Protein AF-A0A9D4MA44-F1 (afdb_monomer_lite)

Sequence (173 aa):
MKTFWPSGKNKTRLQYLLRTAILLYQWQHNIHIVVSRTDQPEHETPCVSVLNKTLNPLSELNLSMEEADVRMIPHAVNATAEGSRRCVIISGDTDVDVLALHFFNILQLRGLQELRIRAGIGNSTRYIPLHKITQTKPALCKVLIAAHILTGCDMTSKVGTKLPALNLCLEQY

Organism: Dreissena polymorpha (NCBI:txid45954)

Foldseek 3Di:
DPDQPVDPVSVLVVLVVVVVCVLPDDDPDQDKDWRDWADDPVDTDHIWIAGNSDIGGDNQLRDPDHDPLLSVLSVLLVVLLVPAQEDEAEDPDCSSVLCCLLCVVVSVVSRHNWYWYWDDDDPPTDTHTSNVVCVVCVVLSNCSVVLDQCCDDPVHDHPHHSVVSSPPDPVPD

Radius of gyration: 18.37 Å; chains: 1; bounding box: 43×48×47 Å

pLDDT: mean 87.23, std 10.81, range [40.88, 98.19]

Structure (mmCIF, N/CA/C/O backbone):
data_AF-A0A9D4MA44-F1
#
_entry.id   AF-A0A9D4MA44-F1
#
loop_
_atom_site.group_PDB
_atom_site.id
_atom_site.type_symbol
_atom_site.label_atom_id
_atom_site.label_alt_id
_atom_site.label_comp_id
_atom_site.label_asym_id
_atom_site.label_entity_id
_atom_site.label_seq_id
_atom_site.pdbx_PDB_ins_code
_atom_site.Cartn_x
_atom_site.Cartn_y
_atom_site.Cartn_z
_atom_site.occupancy
_atom_site.B_iso_or_equiv
_atom_site.auth_seq_id
_atom_site.auth_comp_id
_atom_site.auth_asym_id
_atom_site.auth_atom_id
_atom_site.pdbx_PDB_model_num
ATOM 1 N N . MET A 1 1 ? 10.565 32.985 2.454 1.00 51.34 1 MET A N 1
ATOM 2 C CA . MET A 1 1 ? 9.415 32.417 3.198 1.00 51.34 1 MET A CA 1
ATOM 3 C C . MET A 1 1 ? 9.666 30.926 3.391 1.00 51.34 1 MET A C 1
ATOM 5 O O . MET A 1 1 ? 9.864 30.249 2.391 1.00 51.34 1 MET A O 1
ATOM 9 N N . LYS A 1 2 ? 9.713 30.403 4.624 1.00 56.78 2 LYS A N 1
ATOM 10 C CA . LYS A 1 2 ? 9.694 28.942 4.824 1.00 56.78 2 LYS A CA 1
ATOM 11 C C . LYS A 1 2 ? 8.273 28.472 4.517 1.00 56.78 2 LYS A C 1
ATOM 13 O O . LYS A 1 2 ? 7.349 28.813 5.248 1.00 56.78 2 LYS A O 1
ATOM 18 N N . THR A 1 3 ? 8.083 27.788 3.397 1.00 74.00 3 THR A N 1
ATOM 19 C CA . THR A 1 3 ? 6.786 27.216 3.029 1.00 74.00 3 THR A CA 1
ATOM 20 C C . THR A 1 3 ? 6.429 26.091 4.007 1.00 74.00 3 THR A C 1
ATOM 22 O O . THR A 1 3 ? 7.307 25.467 4.605 1.00 74.00 3 THR A O 1
ATOM 25 N N . PHE A 1 4 ? 5.134 25.860 4.238 1.00 77.19 4 PHE A N 1
ATOM 26 C CA . PHE A 1 4 ? 4.679 24.868 5.219 1.00 77.19 4 PHE A CA 1
ATOM 27 C C . PHE A 1 4 ? 5.139 23.448 4.846 1.00 77.19 4 PHE A C 1
ATOM 29 O O . PHE A 1 4 ? 5.593 22.704 5.714 1.00 77.19 4 PHE A O 1
ATOM 36 N N . TRP A 1 5 ? 5.076 23.116 3.551 1.00 79.62 5 TRP A N 1
ATOM 37 C CA . TRP A 1 5 ? 5.260 21.763 3.020 1.00 79.62 5 TRP A CA 1
ATOM 38 C C . TRP A 1 5 ? 6.682 21.194 3.096 1.00 79.62 5 TRP A C 1
ATOM 40 O O . TRP A 1 5 ? 6.798 20.011 3.401 1.00 79.62 5 TRP A O 1
ATOM 50 N N . PRO A 1 6 ? 7.771 21.957 2.886 1.00 81.38 6 PRO A N 1
ATOM 51 C CA . PRO A 1 6 ? 9.124 21.407 2.997 1.00 81.38 6 PRO A CA 1
ATOM 52 C C . PRO A 1 6 ? 9.577 21.111 4.433 1.00 81.38 6 PRO A C 1
ATOM 54 O O . PRO A 1 6 ? 10.601 20.465 4.625 1.00 81.38 6 PRO A O 1
ATOM 57 N N . SER A 1 7 ? 8.857 21.573 5.461 1.00 85.56 7 SER A N 1
ATOM 58 C CA . SER A 1 7 ? 9.250 21.334 6.852 1.00 85.56 7 SER A CA 1
ATOM 59 C C . SER A 1 7 ? 8.850 19.932 7.318 1.00 85.56 7 SER A C 1
ATOM 61 O O . SER A 1 7 ? 7.662 19.650 7.480 1.00 85.56 7 SER A O 1
ATOM 63 N N . GLY A 1 8 ? 9.837 19.085 7.635 1.00 82.25 8 GLY A N 1
ATOM 64 C CA . GLY A 1 8 ? 9.601 17.763 8.235 1.00 82.25 8 GLY A CA 1
ATOM 65 C C . GLY A 1 8 ? 8.750 17.840 9.507 1.00 82.25 8 GLY A C 1
ATOM 66 O O . GLY A 1 8 ? 7.755 17.134 9.627 1.00 82.25 8 GLY A O 1
ATOM 67 N N . LYS A 1 9 ? 9.034 18.810 10.388 1.00 84.44 9 LYS A N 1
ATOM 68 C CA . LYS A 1 9 ? 8.247 19.064 11.608 1.00 84.44 9 LYS A CA 1
ATOM 69 C C . LYS A 1 9 ? 6.770 19.366 11.323 1.00 84.44 9 LYS A C 1
ATOM 71 O O . LYS A 1 9 ? 5.900 18.929 12.073 1.00 84.44 9 LYS A O 1
ATOM 76 N N . ASN A 1 10 ? 6.466 20.103 10.254 1.00 87.69 10 ASN A N 1
ATOM 77 C CA . ASN A 1 10 ? 5.078 20.387 9.881 1.00 87.69 10 ASN A CA 1
ATOM 78 C C . ASN A 1 10 ? 4.379 19.151 9.303 1.00 87.69 10 ASN A C 1
ATOM 80 O O . ASN A 1 10 ? 3.230 18.899 9.661 1.00 87.69 10 ASN A O 1
ATOM 84 N N . LYS A 1 11 ? 5.069 18.360 8.467 1.00 84.44 11 LYS A N 1
ATOM 85 C CA . LYS A 1 11 ? 4.543 17.087 7.940 1.00 84.44 11 LYS A CA 1
ATOM 86 C C . LYS A 1 11 ? 4.200 16.123 9.080 1.00 84.44 11 LYS A C 1
ATOM 88 O O . LYS A 1 11 ? 3.079 15.632 9.147 1.00 84.44 11 LYS A O 1
ATOM 93 N N . THR A 1 12 ? 5.125 15.964 10.021 1.00 84.00 12 THR A N 1
ATOM 94 C CA . THR A 1 12 ? 4.961 15.254 11.296 1.00 84.00 12 THR A CA 1
ATOM 95 C C . THR A 1 12 ? 3.698 15.682 12.048 1.00 84.00 12 THR A C 1
ATOM 97 O O . THR A 1 12 ? 2.858 14.859 12.407 1.00 84.00 12 THR A O 1
ATOM 100 N N . ARG A 1 13 ? 3.525 16.992 12.270 1.00 87.25 13 ARG A N 1
ATOM 101 C CA . ARG A 1 13 ? 2.379 17.525 13.020 1.00 87.25 13 ARG A CA 1
ATOM 102 C C . ARG A 1 13 ? 1.065 17.279 12.294 1.00 87.25 13 ARG A C 1
ATOM 104 O O . ARG A 1 13 ? 0.070 16.962 12.937 1.00 87.25 13 ARG A O 1
ATOM 111 N N . LEU A 1 14 ? 1.067 17.401 10.967 1.00 88.38 14 LEU A N 1
ATOM 112 C CA . LEU A 1 14 ? -0.097 17.098 10.143 1.00 88.38 14 LEU A CA 1
ATOM 113 C C . LEU A 1 14 ? -0.471 15.612 10.227 1.00 88.38 14 LEU A C 1
ATOM 115 O O . LEU A 1 14 ? -1.647 15.304 10.394 1.00 88.38 14 LEU A O 1
ATOM 119 N N . GLN A 1 15 ? 0.504 14.700 10.174 1.00 87.69 15 GLN A N 1
ATOM 120 C CA . GLN A 1 15 ? 0.262 13.265 10.359 1.00 87.69 15 GLN A CA 1
ATOM 121 C C . GLN A 1 15 ? -0.368 12.975 11.726 1.00 87.69 15 GLN A C 1
ATOM 123 O O . GLN A 1 15 ? -1.374 12.272 11.795 1.00 87.69 15 GLN A O 1
ATOM 128 N N . TYR A 1 16 ? 0.164 13.566 12.800 1.00 88.56 16 TYR A N 1
ATOM 129 C CA . TYR A 1 16 ? -0.388 13.406 14.147 1.00 88.56 16 TYR A CA 1
ATOM 130 C C . TYR A 1 16 ? -1.814 13.959 14.269 1.00 88.56 16 TYR A C 1
ATOM 132 O O . TYR A 1 16 ? -2.688 13.310 14.847 1.00 88.56 16 TYR A O 1
ATOM 140 N N . LEU A 1 17 ? -2.068 15.138 13.691 1.00 90.88 17 LEU A N 1
ATOM 141 C CA . LEU A 1 17 ? -3.395 15.748 13.661 1.00 90.88 17 LEU A CA 1
ATOM 142 C C . LEU A 1 17 ? -4.404 14.843 12.943 1.00 90.88 17 LEU A C 1
ATOM 144 O O . LEU A 1 17 ? -5.465 14.564 13.494 1.00 90.88 17 LEU A O 1
ATOM 148 N N . LEU A 1 18 ? -4.063 14.356 11.744 1.00 91.44 18 LEU A N 1
ATOM 149 C CA . LEU A 1 18 ? -4.924 13.467 10.960 1.00 91.44 18 LEU A CA 1
ATOM 150 C C . LEU A 1 18 ? -5.177 12.146 11.685 1.00 91.44 18 LEU A C 1
ATOM 152 O O . LEU A 1 18 ? -6.322 11.715 11.780 1.00 91.44 18 LEU A O 1
ATOM 156 N N . ARG A 1 19 ? -4.130 11.536 12.250 1.00 91.25 19 ARG A N 1
ATOM 157 C CA . ARG A 1 19 ? -4.245 10.327 13.070 1.00 91.25 19 ARG A CA 1
ATOM 158 C C . ARG A 1 19 ? -5.209 10.546 14.232 1.00 91.25 19 ARG A C 1
ATOM 160 O O . ARG A 1 19 ? -6.153 9.783 14.388 1.00 91.25 19 ARG A O 1
ATOM 167 N N . THR A 1 20 ? -5.003 11.600 15.015 1.00 90.25 20 THR A N 1
ATOM 168 C CA . THR A 1 20 ? -5.844 11.911 16.179 1.00 90.25 20 THR A CA 1
ATOM 169 C C . THR A 1 20 ? -7.293 12.145 15.762 1.00 90.25 20 THR A C 1
ATOM 171 O O . THR A 1 20 ? -8.203 11.583 16.363 1.00 90.25 20 THR A O 1
ATOM 174 N N . ALA A 1 21 ? -7.513 12.908 14.689 1.00 92.00 21 ALA A N 1
ATOM 175 C CA . ALA A 1 21 ? -8.843 13.142 14.144 1.00 92.00 21 ALA A CA 1
ATOM 176 C C . ALA A 1 21 ? -9.527 11.829 13.732 1.00 92.00 21 ALA A C 1
ATOM 178 O O . ALA A 1 21 ? -10.673 11.611 14.105 1.00 92.00 21 ALA A O 1
ATOM 179 N N . ILE A 1 22 ? -8.825 10.929 13.033 1.00 91.00 22 ILE A N 1
ATOM 180 C CA . ILE A 1 22 ? -9.362 9.624 12.618 1.00 91.00 22 ILE A CA 1
ATOM 181 C C . ILE A 1 22 ? -9.743 8.762 13.827 1.00 91.00 22 ILE A C 1
ATOM 183 O O . ILE A 1 22 ? -10.811 8.152 13.817 1.00 91.00 22 ILE A O 1
ATOM 187 N N . LEU A 1 23 ? -8.889 8.714 14.853 1.00 88.94 23 LEU A N 1
ATOM 188 C CA . LEU A 1 23 ? -9.100 7.875 16.038 1.00 88.94 23 LEU A CA 1
ATOM 189 C C . LEU A 1 23 ? -10.210 8.404 16.957 1.00 88.94 23 LEU A C 1
ATOM 191 O O . LEU A 1 23 ? -10.890 7.612 17.603 1.00 88.94 23 LEU A O 1
ATOM 195 N N . LEU A 1 24 ? -10.403 9.724 17.018 1.00 88.06 24 LEU A N 1
ATOM 196 C CA . LEU A 1 24 ? -11.463 10.349 17.818 1.00 88.06 24 LEU A CA 1
ATOM 197 C C . LEU A 1 24 ? -12.804 10.430 17.080 1.00 88.06 24 LEU A C 1
ATOM 199 O O . LEU A 1 24 ? -13.847 10.608 17.714 1.00 88.06 24 LEU A O 1
ATOM 203 N N . TYR A 1 25 ? -12.797 10.335 15.750 1.00 87.00 25 TYR A N 1
ATOM 204 C CA . TYR A 1 25 ? -14.011 10.462 14.961 1.00 87.00 25 TYR A CA 1
ATOM 205 C C . TYR A 1 25 ? -14.944 9.260 15.150 1.00 87.00 25 TYR A C 1
ATOM 207 O O . TYR A 1 25 ? -14.537 8.098 15.116 1.00 87.00 25 TYR A O 1
ATOM 215 N N . GLN A 1 26 ? -16.238 9.543 15.305 1.00 80.44 26 GLN A N 1
ATOM 216 C CA . GLN A 1 26 ? -17.275 8.521 15.417 1.00 80.44 26 GLN A CA 1
ATOM 217 C C . GLN A 1 26 ? -17.780 8.114 14.031 1.00 80.44 26 GLN A C 1
ATOM 219 O O . GLN A 1 26 ? -18.794 8.613 13.546 1.00 80.44 26 GLN A O 1
ATOM 224 N N . TRP A 1 27 ? -17.064 7.192 13.392 1.00 81.81 27 TRP A N 1
ATOM 225 C CA . TRP A 1 27 ? -17.432 6.650 12.084 1.00 81.81 27 TRP A CA 1
ATOM 226 C C . TRP A 1 27 ? -18.814 5.976 12.136 1.00 81.81 27 TRP A C 1
ATOM 228 O O . TRP A 1 27 ? -19.039 5.067 12.932 1.00 81.81 27 TRP A O 1
ATOM 238 N N . GLN A 1 28 ? -19.753 6.426 11.294 1.00 70.12 28 GLN A N 1
ATOM 239 C CA . GLN A 1 28 ? -21.162 5.990 11.325 1.00 70.12 28 GLN A CA 1
ATOM 240 C C . GLN A 1 28 ? -21.451 4.692 10.546 1.00 70.12 28 GLN A C 1
ATOM 242 O O . GLN A 1 28 ? -22.604 4.360 10.278 1.00 70.12 28 GLN A O 1
ATOM 247 N N . HIS A 1 29 ? -20.420 3.923 10.199 1.00 77.44 29 HIS A N 1
ATOM 248 C CA . HIS A 1 29 ? -20.535 2.724 9.371 1.00 77.44 29 HIS A CA 1
ATOM 249 C C . HIS A 1 29 ? -19.583 1.626 9.856 1.00 77.44 29 HIS A C 1
ATOM 251 O O . HIS A 1 29 ? -18.602 1.916 10.539 1.00 77.44 29 HIS A O 1
ATOM 257 N N . ASN A 1 30 ? -19.849 0.376 9.455 1.00 84.75 30 ASN A N 1
ATOM 258 C CA . ASN A 1 30 ? -18.976 -0.780 9.694 1.00 84.75 30 ASN A CA 1
ATOM 259 C C . ASN A 1 30 ? -17.711 -0.700 8.813 1.00 84.75 30 ASN A C 1
ATOM 261 O O . ASN A 1 30 ? -17.515 -1.499 7.900 1.00 84.75 30 ASN A O 1
ATOM 265 N N . ILE A 1 31 ? -16.907 0.341 9.029 1.00 88.25 31 ILE A N 1
ATOM 266 C CA . ILE A 1 31 ? -15.655 0.606 8.325 1.00 88.25 31 ILE A CA 1
ATOM 267 C C . ILE A 1 31 ? -14.522 0.185 9.252 1.00 88.25 31 ILE A C 1
ATOM 269 O O . ILE A 1 31 ? -14.420 0.678 10.375 1.00 88.25 31 ILE A O 1
ATOM 273 N N . HIS A 1 32 ? -13.666 -0.705 8.756 1.00 91.62 32 HIS A N 1
ATOM 274 C CA . HIS A 1 32 ? -12.401 -1.023 9.397 1.00 91.62 32 HIS A CA 1
ATOM 275 C C . HIS A 1 32 ? -11.344 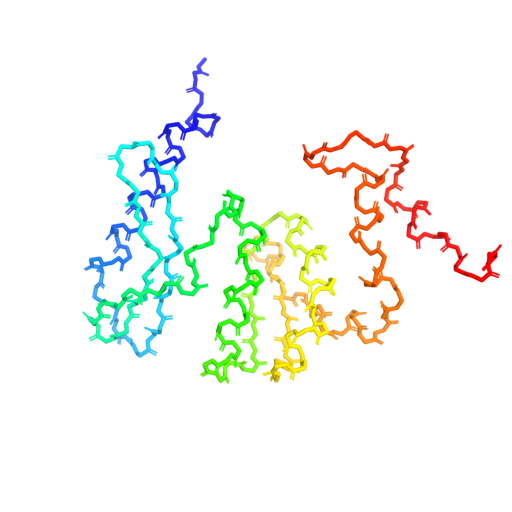-0.033 8.909 1.00 91.62 32 HIS A C 1
ATOM 277 O O . HIS A 1 32 ? -11.030 0.012 7.718 1.00 91.62 32 HIS A O 1
ATOM 283 N N . ILE A 1 33 ? -10.829 0.799 9.810 1.00 93.62 33 ILE A N 1
ATOM 284 C CA . ILE A 1 33 ? -9.806 1.795 9.487 1.00 93.62 33 ILE A CA 1
ATOM 285 C C . ILE A 1 33 ? -8.508 1.369 10.136 1.00 93.62 33 ILE A C 1
ATOM 287 O O . ILE A 1 33 ? -8.465 1.182 11.344 1.00 93.62 33 ILE A O 1
ATOM 291 N N . VAL A 1 34 ? -7.443 1.276 9.349 1.00 94.25 34 VAL A N 1
ATOM 292 C CA . VAL A 1 34 ? -6.100 0.992 9.854 1.00 94.25 34 VAL A CA 1
ATOM 293 C C . VAL A 1 34 ? -5.248 2.244 9.698 1.00 94.25 34 VAL A C 1
ATOM 295 O O . VAL A 1 34 ? -5.159 2.804 8.605 1.00 94.25 34 VAL A O 1
ATOM 298 N N . VAL A 1 35 ? -4.619 2.685 10.786 1.00 93.12 35 VAL A N 1
ATOM 299 C CA . VAL A 1 35 ? -3.723 3.845 10.807 1.00 93.12 35 VAL A CA 1
ATOM 300 C C . VAL A 1 35 ? -2.315 3.372 11.136 1.00 93.12 35 VAL A C 1
ATOM 302 O O . VAL A 1 35 ? -2.061 2.908 12.248 1.00 93.12 35 VAL A O 1
ATOM 305 N N . SER A 1 36 ? -1.405 3.506 10.168 1.00 91.50 36 SER A N 1
ATOM 306 C CA . SER A 1 36 ? -0.002 3.095 10.288 1.00 91.50 36 SER A CA 1
ATOM 307 C C . SER A 1 36 ? 0.728 3.809 11.425 1.00 91.50 36 SER A C 1
ATOM 309 O O . SER A 1 36 ? 0.312 4.877 11.893 1.00 91.50 36 SER A O 1
ATOM 311 N N . ARG A 1 37 ? 1.848 3.216 11.843 1.00 87.81 37 ARG A N 1
ATOM 312 C CA . ARG A 1 37 ? 2.747 3.827 12.820 1.00 87.81 37 ARG A CA 1
ATOM 313 C C . ARG A 1 37 ? 3.284 5.179 12.338 1.00 87.81 37 ARG A C 1
ATOM 315 O O . ARG A 1 37 ? 3.395 5.412 11.133 1.00 87.81 37 ARG A O 1
ATOM 322 N N . THR A 1 38 ? 3.642 6.052 13.275 1.00 82.69 38 THR A N 1
ATOM 323 C CA . THR A 1 38 ? 4.352 7.303 12.969 1.00 82.69 38 THR A CA 1
ATOM 324 C C . THR A 1 38 ? 5.695 7.330 13.678 1.00 82.69 38 THR A C 1
ATOM 326 O O . THR A 1 38 ? 5.734 7.227 14.906 1.00 82.69 38 THR A O 1
ATOM 329 N N . ASP A 1 39 ? 6.759 7.570 12.919 1.00 70.94 39 ASP A N 1
ATOM 330 C CA . ASP A 1 39 ? 8.124 7.634 13.439 1.00 70.94 39 ASP A CA 1
ATOM 331 C C . ASP A 1 39 ? 8.401 9.053 13.946 1.00 70.94 39 ASP A C 1
ATOM 333 O O . ASP A 1 39 ? 8.866 9.931 13.220 1.00 70.94 39 ASP A O 1
ATOM 337 N N . GLN A 1 40 ? 8.012 9.307 15.197 1.00 68.38 40 GLN A N 1
ATOM 338 C CA . GLN A 1 40 ? 8.298 10.558 15.894 1.00 68.38 40 GLN A CA 1
ATOM 339 C C . GLN A 1 40 ? 9.356 10.319 16.968 1.00 68.38 40 GLN A C 1
ATOM 341 O O . GLN A 1 40 ? 9.176 9.404 17.769 1.00 68.38 40 GLN A O 1
ATOM 346 N N . PRO A 1 41 ? 10.394 11.170 17.072 1.00 59.75 41 PRO A N 1
ATOM 347 C CA . PRO A 1 41 ? 11.413 11.045 18.118 1.00 59.75 41 PRO A CA 1
ATOM 348 C C . PRO A 1 41 ? 10.852 11.123 19.546 1.00 59.75 41 PRO A C 1
ATOM 350 O O . PRO A 1 41 ? 11.492 10.677 20.488 1.00 59.75 41 PRO A O 1
ATOM 353 N N . GLU A 1 42 ? 9.676 11.736 19.703 1.00 64.75 42 GLU A N 1
ATOM 354 C CA . GLU A 1 42 ? 9.133 12.163 20.998 1.00 64.75 42 GLU A CA 1
ATOM 355 C C . GLU A 1 42 ? 7.988 11.246 21.467 1.00 64.75 42 GLU A C 1
ATOM 357 O O . GLU A 1 42 ? 7.829 11.013 22.662 1.00 64.75 42 GLU A O 1
ATOM 362 N N . HIS A 1 43 ? 7.217 10.689 20.522 1.00 67.69 43 HIS A N 1
ATOM 363 C CA . HIS A 1 43 ? 6.070 9.814 20.776 1.00 67.69 43 HIS A CA 1
ATOM 364 C C . HIS A 1 43 ? 5.864 8.841 19.607 1.00 67.69 43 HIS A C 1
ATOM 366 O O . HIS A 1 43 ? 5.123 9.138 18.666 1.00 67.69 43 HIS A O 1
ATOM 372 N N . GLU A 1 44 ? 6.506 7.673 19.655 1.00 70.50 44 GLU A N 1
ATOM 373 C CA . GLU A 1 44 ? 6.215 6.606 18.695 1.00 70.50 44 GLU A CA 1
ATOM 374 C C . GLU A 1 44 ? 4.746 6.192 18.842 1.00 70.50 44 GLU A C 1
ATOM 376 O O . GLU A 1 44 ? 4.272 5.890 19.941 1.00 70.50 44 GLU A O 1
ATOM 381 N N . THR A 1 45 ? 3.999 6.217 17.735 1.00 86.50 45 THR A N 1
ATOM 382 C CA . THR A 1 45 ? 2.616 5.735 17.739 1.00 86.50 45 THR A CA 1
ATOM 383 C C . THR A 1 4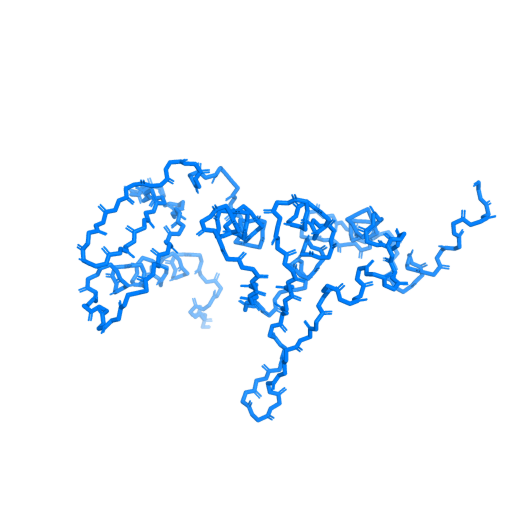5 ? 2.554 4.408 17.000 1.00 86.50 45 THR A C 1
ATOM 385 O O . THR A 1 45 ? 3.009 4.350 15.859 1.00 86.50 45 THR A O 1
ATOM 388 N N . PRO A 1 46 ? 2.001 3.341 17.601 1.00 90.69 46 PRO A N 1
ATOM 389 C CA . PRO A 1 46 ? 1.898 2.056 16.926 1.00 90.69 46 PRO A CA 1
ATOM 390 C C . PRO A 1 46 ? 0.835 2.098 15.824 1.00 90.69 46 PRO A C 1
ATOM 392 O O . PRO A 1 46 ? -0.083 2.919 15.830 1.00 90.69 46 PRO A O 1
ATOM 395 N N . CYS A 1 47 ? 0.916 1.172 14.887 1.00 93.44 47 CYS A N 1
ATOM 396 C CA . CYS A 1 47 ? -0.162 0.819 13.992 1.00 93.44 47 CYS A CA 1
ATOM 397 C C . CYS A 1 47 ? -1.355 0.313 14.806 1.00 93.44 47 CYS A C 1
ATOM 399 O O . CYS A 1 47 ? -1.220 -0.507 15.721 1.00 93.44 47 CYS A O 1
ATOM 401 N N . VAL A 1 48 ? -2.525 0.854 14.493 1.00 94.19 48 VAL A N 1
ATOM 402 C CA . VAL A 1 48 ? -3.778 0.546 15.178 1.00 94.19 48 VAL A CA 1
ATOM 403 C C . VAL A 1 48 ? -4.887 0.410 14.157 1.00 94.19 48 VAL A C 1
ATOM 405 O O . VAL A 1 48 ? -4.864 1.069 13.112 1.00 94.19 48 VAL A O 1
ATOM 408 N N . SER A 1 49 ? -5.883 -0.396 14.485 1.00 93.69 49 SER A N 1
ATOM 409 C CA . SER A 1 49 ? -7.132 -0.440 13.756 1.00 93.69 49 SER A CA 1
ATOM 410 C C . SER A 1 49 ? -8.304 0.058 14.591 1.00 93.69 49 SER A C 1
ATOM 412 O O . SER A 1 49 ? -8.301 -0.016 15.819 1.00 93.69 49 SER A O 1
ATOM 414 N N . VAL A 1 50 ? -9.303 0.612 13.912 1.00 91.75 50 VAL A N 1
ATOM 415 C CA . VAL A 1 50 ? -10.560 1.075 14.489 1.00 91.75 50 VAL A CA 1
ATOM 416 C C . VAL A 1 50 ? -11.694 0.374 13.762 1.00 91.75 50 VAL A C 1
ATOM 418 O O . VAL A 1 50 ? -11.844 0.515 12.547 1.00 91.75 50 VAL A O 1
ATOM 421 N N . LEU A 1 51 ? -12.503 -0.363 14.517 1.00 89.19 51 LEU A N 1
ATOM 422 C CA . LEU A 1 51 ? -13.729 -0.996 14.045 1.00 89.19 51 LEU A CA 1
ATOM 423 C C . LEU A 1 51 ? -14.800 -0.828 15.120 1.00 89.19 51 LEU A C 1
ATOM 425 O O . LEU A 1 51 ? -14.572 -1.176 16.273 1.00 89.19 51 LEU A O 1
ATOM 429 N N . ASN A 1 52 ? -15.967 -0.285 14.763 1.00 84.44 52 ASN A N 1
ATOM 430 C CA . ASN A 1 52 ? -17.100 -0.125 15.687 1.00 84.44 52 ASN A CA 1
ATOM 431 C C . ASN A 1 52 ? -16.737 0.570 17.018 1.00 84.44 52 ASN A C 1
ATOM 433 O O . ASN A 1 52 ? -17.234 0.195 18.076 1.00 84.44 52 ASN A O 1
ATOM 437 N N . LYS A 1 53 ? -15.889 1.610 16.956 1.00 80.44 53 LYS A N 1
ATOM 438 C CA . LYS A 1 53 ? -15.350 2.374 18.107 1.00 80.44 53 LYS A CA 1
ATOM 439 C C . LYS A 1 53 ? -14.357 1.609 18.990 1.00 80.44 53 LYS A C 1
ATOM 441 O O . LYS A 1 53 ? -13.853 2.178 19.955 1.00 80.44 53 LYS A O 1
ATOM 446 N N . THR A 1 54 ? -14.040 0.364 18.658 1.00 86.94 54 THR A N 1
ATOM 447 C CA . THR A 1 54 ? -12.987 -0.398 19.323 1.00 86.94 54 THR A CA 1
ATOM 448 C C . THR A 1 54 ? -11.664 -0.137 18.624 1.00 86.94 54 THR A C 1
ATOM 450 O O . THR A 1 54 ? -11.552 -0.301 17.409 1.00 86.94 54 THR A O 1
ATOM 453 N N . LEU A 1 55 ? -10.676 0.287 19.407 1.00 90.69 55 LEU A N 1
ATOM 454 C CA . LEU A 1 55 ? -9.318 0.537 18.952 1.00 90.69 55 LEU A CA 1
ATOM 455 C C . LEU A 1 55 ? -8.460 -0.678 19.315 1.00 90.69 55 LEU A C 1
ATOM 457 O O . LEU A 1 55 ? -8.360 -1.026 20.490 1.00 90.69 55 LEU A O 1
ATOM 461 N N . ASN A 1 56 ? -7.860 -1.317 18.314 1.00 92.12 56 ASN A N 1
ATOM 462 C CA . ASN A 1 56 ? -7.051 -2.519 18.485 1.00 92.12 56 ASN A CA 1
ATOM 463 C C . ASN A 1 56 ? -5.617 -2.255 18.006 1.00 92.12 56 ASN A C 1
ATOM 465 O O . ASN A 1 56 ? -5.431 -1.742 16.901 1.00 92.12 56 ASN A O 1
ATOM 469 N N . PRO A 1 57 ? -4.586 -2.586 18.797 1.00 93.00 57 PRO A N 1
ATOM 470 C CA . PRO A 1 57 ? -3.215 -2.615 18.300 1.00 93.00 57 PRO A CA 1
ATOM 471 C C . PRO A 1 57 ? -3.076 -3.629 17.159 1.00 93.00 57 PRO A C 1
ATOM 473 O O . PRO A 1 57 ? -3.619 -4.727 17.253 1.00 93.00 57 PRO A O 1
ATOM 476 N N . LEU A 1 58 ? -2.327 -3.269 16.116 1.00 94.12 58 LEU A N 1
ATOM 477 C CA . LEU A 1 58 ? -2.093 -4.123 14.949 1.00 94.12 58 LEU A CA 1
ATOM 478 C C . LEU A 1 58 ? -0.580 -4.303 14.754 1.00 94.12 58 LEU A C 1
ATOM 480 O O . LEU A 1 58 ? 0.065 -3.605 13.965 1.00 94.12 58 LEU A O 1
ATOM 484 N N . SER A 1 59 ? 0.013 -5.167 15.581 1.00 91.38 59 SER A N 1
ATOM 485 C CA . SER A 1 59 ? 1.469 -5.309 15.714 1.00 91.38 59 SER A CA 1
ATOM 486 C C . SER A 1 59 ? 2.138 -5.867 14.459 1.00 91.38 59 SER A C 1
ATOM 488 O O . SER A 1 59 ? 3.277 -5.514 14.168 1.00 91.38 59 SER A O 1
ATOM 490 N N . GLU A 1 60 ? 1.421 -6.656 13.666 1.00 91.75 60 GLU A N 1
ATOM 491 C CA . GLU A 1 60 ? 1.857 -7.184 12.375 1.00 91.75 60 GLU A CA 1
ATOM 492 C C . GLU A 1 60 ? 2.128 -6.089 11.330 1.00 91.75 60 GLU A C 1
ATOM 494 O O . GLU A 1 60 ? 2.890 -6.311 10.389 1.00 91.75 60 GLU A O 1
ATOM 499 N N . LEU A 1 61 ? 1.546 -4.897 11.506 1.00 93.12 61 LEU A N 1
ATOM 500 C CA . LEU A 1 61 ? 1.764 -3.731 10.649 1.00 93.12 61 LEU A CA 1
ATOM 501 C C . LEU A 1 61 ? 2.614 -2.636 11.327 1.00 93.12 61 LEU A C 1
ATOM 503 O O . LEU A 1 61 ? 2.740 -1.532 10.790 1.00 93.12 61 LEU A O 1
ATOM 507 N N . ASN A 1 62 ? 3.259 -2.932 12.464 1.00 90.12 62 ASN A N 1
ATOM 508 C CA . ASN A 1 62 ? 4.308 -2.091 13.063 1.00 90.12 62 ASN A CA 1
ATOM 509 C C . ASN A 1 62 ? 5.650 -2.278 12.347 1.00 90.12 62 ASN A C 1
ATOM 511 O O . ASN A 1 62 ? 6.615 -2.801 12.899 1.00 90.12 62 ASN A O 1
ATOM 515 N N . LEU A 1 63 ? 5.702 -1.870 11.085 1.00 87.06 63 LEU A N 1
ATOM 516 C CA . LEU A 1 63 ? 6.845 -2.116 10.210 1.00 87.06 63 LEU A CA 1
ATOM 517 C C . LEU A 1 63 ? 7.889 -1.014 10.336 1.00 87.06 63 LEU A C 1
ATOM 519 O O . LEU A 1 63 ? 7.531 0.155 10.282 1.00 87.06 63 LEU A O 1
ATOM 523 N N . SER A 1 64 ? 9.172 -1.380 10.393 1.00 85.25 64 SER A N 1
ATOM 524 C CA . SER A 1 64 ? 10.300 -0.443 10.526 1.00 85.25 64 SER A CA 1
ATOM 525 C C . SER A 1 64 ? 10.551 0.457 9.306 1.00 85.25 64 SER A C 1
ATOM 527 O O . SER A 1 64 ? 11.415 1.328 9.358 1.00 85.25 64 SER A O 1
ATOM 529 N N . MET A 1 65 ? 9.823 0.238 8.209 1.00 86.88 65 MET A N 1
ATOM 530 C CA . MET A 1 65 ? 9.960 0.994 6.964 1.00 86.88 65 MET A CA 1
ATOM 531 C C . MET A 1 65 ? 9.460 2.429 7.156 1.00 86.88 65 MET A C 1
ATOM 533 O O . MET A 1 65 ? 8.314 2.625 7.565 1.00 86.88 65 MET A O 1
ATOM 537 N N . GLU A 1 66 ? 10.309 3.415 6.848 1.00 81.19 66 GLU A N 1
ATOM 538 C CA . GLU A 1 66 ? 10.027 4.846 7.042 1.00 81.19 66 GLU A CA 1
ATOM 539 C C . GLU A 1 66 ? 8.984 5.379 6.047 1.00 81.19 66 GLU A C 1
ATOM 541 O O . GLU A 1 66 ? 8.106 6.166 6.419 1.00 81.19 66 GLU A O 1
ATOM 546 N N . GLU A 1 67 ? 9.044 4.936 4.790 1.00 84.69 67 GLU A N 1
ATOM 547 C CA . GLU A 1 67 ? 8.265 5.520 3.699 1.00 84.69 67 GLU A CA 1
ATOM 548 C C . GLU A 1 67 ? 6.860 4.913 3.577 1.00 84.69 67 GLU A C 1
ATOM 550 O O . GLU A 1 67 ? 6.587 3.755 3.911 1.00 84.69 67 GLU A O 1
ATOM 555 N N . ALA A 1 68 ? 5.899 5.752 3.185 1.00 88.56 68 ALA A N 1
ATOM 556 C CA . ALA A 1 68 ? 4.490 5.369 3.150 1.00 88.56 68 ALA A CA 1
ATOM 557 C C . ALA A 1 68 ? 4.160 4.431 1.985 1.00 88.56 68 ALA A C 1
ATOM 559 O O . ALA A 1 68 ? 3.322 3.546 2.145 1.00 88.56 68 ALA A O 1
ATOM 560 N N . ASP A 1 69 ? 4.814 4.624 0.848 1.00 90.62 69 ASP A N 1
ATOM 561 C CA . ASP A 1 69 ? 4.674 3.853 -0.380 1.00 90.62 69 ASP A CA 1
ATOM 562 C C . ASP A 1 69 ? 5.009 2.365 -0.183 1.00 90.62 69 ASP A C 1
ATOM 564 O O . ASP A 1 69 ? 4.187 1.503 -0.508 1.00 90.62 69 ASP A O 1
ATOM 568 N N . VAL A 1 70 ? 6.130 2.050 0.473 1.00 90.31 70 VAL A N 1
ATOM 569 C CA . VAL A 1 70 ? 6.525 0.671 0.790 1.00 90.31 70 VAL A CA 1
ATOM 570 C C . VAL A 1 70 ? 5.570 0.047 1.808 1.00 90.31 70 VAL A C 1
ATOM 572 O O . VAL A 1 70 ? 5.197 -1.124 1.687 1.00 90.31 70 VAL A O 1
ATOM 575 N N . ARG A 1 71 ? 5.081 0.835 2.777 1.00 92.25 71 ARG A N 1
ATOM 576 C CA . ARG A 1 71 ? 4.085 0.368 3.756 1.00 92.25 71 ARG A CA 1
ATOM 577 C C . ARG A 1 71 ? 2.730 0.040 3.123 1.00 92.25 71 ARG A C 1
ATOM 579 O O . ARG A 1 71 ? 2.007 -0.784 3.680 1.00 92.25 71 ARG A O 1
ATOM 586 N N . MET A 1 72 ? 2.370 0.590 1.960 1.00 94.19 72 MET A N 1
ATOM 587 C CA . MET A 1 72 ? 1.059 0.313 1.348 1.00 94.19 72 MET A CA 1
ATOM 588 C C . MET A 1 72 ? 0.853 -1.173 1.020 1.00 94.19 72 MET A C 1
ATOM 590 O O . MET A 1 72 ? -0.265 -1.678 1.141 1.00 94.19 72 MET A O 1
ATOM 594 N N . ILE A 1 73 ? 1.914 -1.889 0.635 1.00 95.06 73 ILE A N 1
ATOM 595 C CA . ILE A 1 73 ? 1.821 -3.293 0.210 1.00 95.06 73 ILE A CA 1
ATOM 596 C C . ILE A 1 73 ? 1.453 -4.228 1.378 1.00 95.06 73 ILE A C 1
ATOM 598 O O . ILE A 1 73 ? 0.463 -4.952 1.252 1.00 95.06 73 ILE A O 1
ATOM 602 N N . PRO A 1 74 ? 2.141 -4.204 2.535 1.00 95.62 74 PRO A N 1
ATOM 603 C CA . PRO A 1 74 ? 1.713 -4.936 3.729 1.00 95.62 74 PRO A CA 1
ATOM 604 C C . PRO A 1 74 ? 0.284 -4.618 4.182 1.00 95.62 74 PRO A C 1
ATOM 606 O O . PRO A 1 74 ? -0.460 -5.527 4.544 1.00 95.62 74 PRO A O 1
ATOM 609 N N . HIS A 1 75 ? -0.142 -3.354 4.102 1.00 95.69 75 HIS A N 1
ATOM 610 C CA . HIS A 1 75 ? -1.526 -2.982 4.407 1.00 95.69 75 HIS A CA 1
ATOM 611 C C . HIS A 1 75 ? -2.523 -3.627 3.425 1.00 95.69 75 HIS A C 1
ATOM 613 O O . HIS A 1 75 ? -3.570 -4.120 3.844 1.00 95.69 75 HIS A O 1
ATOM 619 N N . ALA A 1 76 ? -2.193 -3.691 2.131 1.00 96.81 76 ALA A N 1
ATOM 620 C CA . ALA A 1 76 ? -3.000 -4.406 1.143 1.00 96.81 76 ALA A CA 1
ATOM 621 C C . ALA A 1 76 ? -3.018 -5.926 1.394 1.00 96.81 76 ALA A C 1
ATOM 623 O O . ALA A 1 76 ? -4.063 -6.561 1.232 1.00 96.81 76 ALA A O 1
ATOM 624 N N . VAL A 1 77 ? -1.897 -6.510 1.833 1.00 96.38 77 VAL A N 1
ATOM 625 C CA . VAL A 1 77 ? -1.818 -7.917 2.260 1.00 96.38 77 VAL A CA 1
ATOM 626 C C . VAL A 1 77 ? -2.750 -8.170 3.444 1.00 96.38 77 VAL A C 1
ATOM 628 O O . VAL A 1 77 ? -3.527 -9.123 3.391 1.00 96.38 77 VAL A O 1
ATOM 631 N N . ASN A 1 78 ? -2.715 -7.311 4.466 1.00 95.69 78 ASN A N 1
ATOM 632 C CA . ASN A 1 78 ? -3.591 -7.410 5.633 1.00 95.69 78 ASN A CA 1
ATOM 633 C C . ASN A 1 78 ? -5.069 -7.334 5.234 1.00 95.69 78 ASN A C 1
ATOM 635 O O . ASN A 1 78 ? -5.841 -8.235 5.540 1.00 95.69 78 ASN A O 1
ATOM 639 N N . ALA A 1 79 ? -5.449 -6.320 4.451 1.00 95.62 79 ALA A N 1
ATOM 640 C CA . ALA A 1 79 ? -6.823 -6.172 3.975 1.00 95.62 79 ALA A CA 1
ATOM 641 C C . ALA A 1 79 ? -7.297 -7.396 3.170 1.00 95.62 79 ALA A C 1
ATOM 643 O O . ALA A 1 79 ? -8.453 -7.808 3.276 1.00 95.62 79 ALA A O 1
ATOM 644 N N . THR A 1 80 ? -6.406 -7.993 2.372 1.00 97.06 80 THR A N 1
ATOM 645 C CA . THR A 1 80 ? -6.698 -9.218 1.613 1.00 97.06 80 THR A CA 1
ATOM 646 C C . THR A 1 80 ? -6.907 -10.415 2.543 1.00 97.06 80 THR A C 1
ATOM 648 O O . THR A 1 80 ? -7.842 -11.187 2.336 1.00 97.06 80 THR A O 1
ATOM 651 N N . ALA A 1 81 ? -6.079 -10.555 3.584 1.00 94.94 81 ALA A N 1
ATOM 652 C CA . ALA A 1 81 ? -6.218 -11.601 4.598 1.00 94.94 81 ALA A CA 1
ATOM 653 C C . ALA A 1 81 ? -7.532 -11.473 5.392 1.00 94.94 81 ALA A C 1
ATOM 655 O O . ALA A 1 81 ? -8.151 -12.482 5.714 1.00 94.94 81 ALA A O 1
ATOM 656 N N . GLU A 1 82 ? -8.010 -10.246 5.607 1.00 93.50 82 GLU A N 1
ATOM 657 C CA . GLU A 1 82 ? -9.331 -9.947 6.182 1.00 93.50 82 GLU A CA 1
ATOM 658 C C . GLU A 1 82 ? -10.501 -10.180 5.203 1.00 93.50 82 GLU A C 1
ATOM 660 O O . GLU A 1 82 ? -11.660 -9.935 5.531 1.00 93.50 82 GLU A O 1
ATOM 665 N N . GLY A 1 83 ? -10.225 -10.669 3.990 1.00 95.50 83 GLY A N 1
ATOM 666 C CA . GLY A 1 83 ? -11.236 -11.060 3.008 1.00 95.50 83 GLY A CA 1
ATOM 667 C C . GLY A 1 83 ? -11.493 -10.037 1.900 1.00 95.50 83 GLY A C 1
ATOM 668 O O . GLY A 1 83 ? -12.336 -10.286 1.032 1.00 95.50 83 GLY A O 1
ATOM 669 N N . SER A 1 84 ? -10.764 -8.916 1.861 1.00 96.88 84 SER A N 1
ATOM 670 C CA . SER A 1 84 ? -10.902 -7.941 0.774 1.00 96.88 84 SER A CA 1
ATOM 671 C C . SER A 1 84 ? -10.478 -8.551 -0.561 1.00 96.88 84 SER A C 1
ATOM 673 O O . SER A 1 84 ? -9.334 -8.951 -0.757 1.00 96.88 84 SER A O 1
ATOM 675 N N . ARG A 1 85 ? -11.399 -8.577 -1.528 1.00 98.06 85 ARG A N 1
ATOM 676 C CA . ARG A 1 85 ? -11.126 -9.054 -2.899 1.00 98.06 85 ARG A CA 1
ATOM 677 C C . ARG A 1 85 ? -10.727 -7.937 -3.857 1.00 98.06 85 ARG A C 1
ATOM 679 O O . ARG A 1 85 ? -10.180 -8.207 -4.925 1.00 98.06 85 ARG A O 1
ATOM 686 N N . ARG A 1 86 ? -10.976 -6.685 -3.475 1.00 98.19 86 ARG A N 1
ATOM 687 C CA . ARG A 1 86 ? -10.659 -5.489 -4.254 1.00 98.19 86 ARG A CA 1
ATOM 688 C C . ARG A 1 86 ? -9.902 -4.496 -3.384 1.00 98.19 86 ARG A C 1
ATOM 690 O O . ARG A 1 86 ? -10.376 -4.139 -2.313 1.00 98.19 86 ARG A O 1
ATOM 697 N N . CYS A 1 87 ? -8.775 -4.011 -3.887 1.00 97.94 87 CYS A N 1
ATOM 698 C CA . CYS A 1 87 ? -7.972 -2.971 -3.265 1.00 97.94 87 CYS A CA 1
ATOM 699 C C . CYS A 1 87 ? -7.867 -1.772 -4.215 1.00 97.94 87 CYS A C 1
ATOM 701 O O . CYS A 1 87 ? -7.627 -1.925 -5.418 1.00 97.94 87 CYS A O 1
ATOM 703 N N . VAL A 1 88 ? -8.072 -0.575 -3.668 1.00 97.62 88 VAL A N 1
ATOM 704 C CA . VAL A 1 88 ? -7.890 0.690 -4.379 1.00 97.62 88 VAL A CA 1
ATOM 705 C C . VAL A 1 88 ? -6.826 1.491 -3.649 1.00 97.62 88 VAL A C 1
ATOM 707 O O . VAL A 1 88 ? -7.034 1.931 -2.522 1.00 97.62 88 VAL A O 1
ATOM 710 N N . ILE A 1 89 ? -5.701 1.695 -4.317 1.00 96.50 89 ILE A N 1
ATOM 711 C CA . ILE A 1 89 ? -4.604 2.519 -3.833 1.00 96.50 89 ILE A CA 1
ATOM 712 C C . ILE A 1 89 ? -4.855 3.967 -4.256 1.00 96.50 89 ILE A C 1
ATOM 714 O O . ILE A 1 89 ? -5.174 4.252 -5.414 1.00 96.50 89 ILE A O 1
ATOM 718 N N . ILE A 1 90 ? -4.718 4.889 -3.307 1.00 95.31 90 ILE A N 1
ATOM 719 C CA . ILE A 1 90 ? -4.824 6.327 -3.549 1.00 95.31 90 ILE A CA 1
ATOM 720 C C . ILE A 1 90 ? -3.461 6.934 -3.241 1.00 95.31 90 ILE A C 1
ATOM 722 O O . ILE A 1 90 ? -3.147 7.203 -2.086 1.00 95.31 90 ILE A O 1
ATOM 726 N N . SER A 1 91 ? -2.666 7.133 -4.286 1.00 92.56 91 SER A N 1
ATOM 727 C CA . SER A 1 91 ? -1.373 7.801 -4.211 1.00 92.56 91 SER A CA 1
ATOM 728 C C . SER A 1 91 ? -1.145 8.618 -5.480 1.00 92.56 91 SER A C 1
ATOM 730 O O . SER A 1 91 ? -1.651 8.263 -6.543 1.00 92.56 91 SER A O 1
ATOM 732 N N . GLY A 1 92 ? -0.431 9.737 -5.350 1.00 88.31 92 GLY A N 1
ATOM 733 C CA . GLY A 1 92 ? 0.119 10.479 -6.490 1.00 88.31 92 GLY A CA 1
ATOM 734 C C . GLY A 1 92 ? 1.578 10.122 -6.782 1.00 88.31 92 GLY A C 1
ATOM 735 O O . GLY A 1 92 ? 2.161 10.692 -7.698 1.00 88.31 92 GLY A O 1
ATOM 736 N N . ASP A 1 93 ? 2.152 9.228 -5.980 1.00 88.88 93 ASP A N 1
ATOM 737 C CA . ASP A 1 93 ? 3.537 8.793 -6.057 1.00 88.88 93 ASP A CA 1
ATOM 738 C C . ASP A 1 93 ? 3.679 7.600 -7.007 1.00 88.88 93 ASP A C 1
ATOM 740 O O . ASP A 1 93 ? 2.935 6.623 -6.892 1.00 88.88 93 ASP A O 1
ATOM 744 N N . THR A 1 94 ? 4.629 7.677 -7.940 1.00 88.69 94 THR A N 1
ATOM 745 C CA . THR A 1 94 ? 4.867 6.613 -8.919 1.00 88.69 94 THR A CA 1
ATOM 746 C C . THR A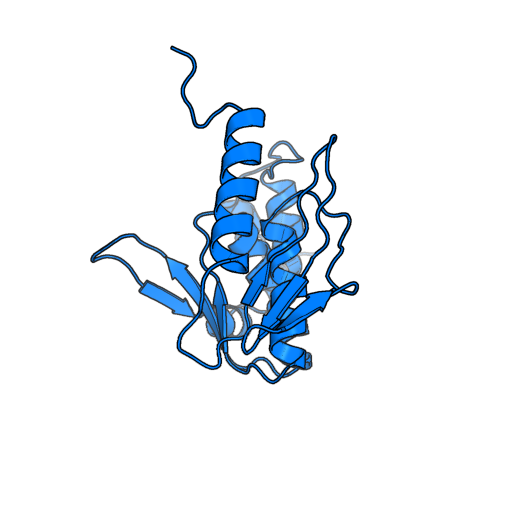 1 94 ? 5.547 5.392 -8.323 1.00 88.69 94 THR A C 1
ATOM 748 O O . THR A 1 94 ? 5.448 4.310 -8.902 1.00 88.69 94 THR A O 1
ATOM 751 N N . ASP A 1 95 ? 6.218 5.531 -7.184 1.00 90.56 95 ASP A N 1
ATOM 752 C CA . ASP A 1 95 ? 6.956 4.426 -6.571 1.00 90.56 95 ASP A CA 1
ATOM 753 C C . ASP A 1 95 ? 5.965 3.410 -5.984 1.00 90.56 95 ASP A C 1
ATOM 755 O O . ASP A 1 95 ? 6.134 2.194 -6.117 1.00 90.56 95 ASP A O 1
ATOM 759 N N . VAL A 1 96 ? 4.800 3.902 -5.549 1.00 93.56 96 VAL A N 1
ATOM 760 C CA . VAL A 1 96 ? 3.630 3.079 -5.229 1.00 93.56 96 VAL A CA 1
ATOM 761 C C . VAL A 1 96 ? 3.155 2.262 -6.431 1.00 93.56 96 VAL A C 1
ATOM 763 O O . VAL A 1 96 ? 2.854 1.080 -6.269 1.00 93.56 96 VAL A O 1
ATOM 766 N N . ASP A 1 97 ? 3.084 2.844 -7.633 1.00 93.44 97 ASP A N 1
ATOM 767 C CA . ASP A 1 97 ? 2.655 2.127 -8.844 1.00 93.44 97 ASP A CA 1
ATOM 768 C C . ASP A 1 97 ? 3.607 0.963 -9.153 1.00 93.44 97 ASP A C 1
ATOM 770 O O . ASP A 1 97 ? 3.168 -0.151 -9.463 1.00 93.44 97 ASP A O 1
ATOM 774 N N . VAL A 1 98 ? 4.916 1.226 -9.056 1.00 93.00 98 VAL A N 1
ATOM 775 C CA . VAL A 1 98 ? 5.990 0.254 -9.294 1.00 93.00 98 VAL A CA 1
ATOM 776 C C . VAL A 1 98 ? 5.876 -0.906 -8.305 1.00 93.00 98 VAL A C 1
ATOM 778 O O . VAL A 1 98 ? 5.829 -2.066 -8.724 1.00 93.00 98 VAL A O 1
ATOM 781 N N . LEU A 1 99 ? 5.765 -0.603 -7.009 1.00 95.12 99 LEU A N 1
ATOM 782 C CA . LEU A 1 99 ? 5.616 -1.598 -5.945 1.00 95.12 99 LEU A CA 1
ATOM 783 C C . LEU A 1 99 ? 4.317 -2.400 -6.102 1.00 95.12 99 LEU A C 1
ATOM 785 O O . LEU A 1 99 ? 4.327 -3.629 -6.013 1.00 95.12 99 LEU A O 1
ATOM 789 N N . ALA A 1 100 ? 3.203 -1.729 -6.392 1.00 96.56 100 ALA A N 1
ATOM 790 C CA . ALA A 1 100 ? 1.895 -2.349 -6.568 1.00 96.56 100 ALA A CA 1
ATOM 791 C C . ALA A 1 100 ? 1.868 -3.330 -7.7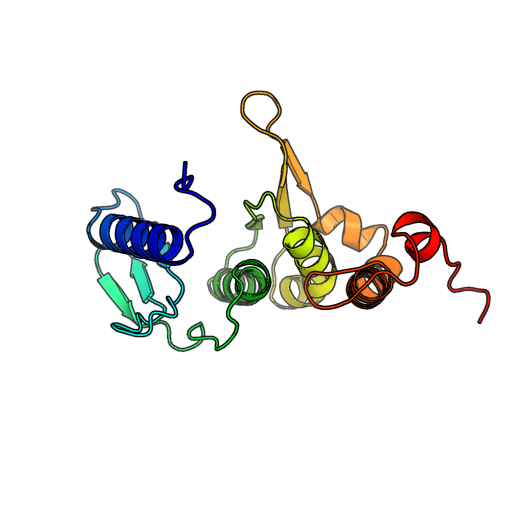48 1.00 96.56 100 ALA A C 1
ATOM 793 O O . ALA A 1 100 ? 1.316 -4.424 -7.624 1.00 96.56 100 ALA A O 1
ATOM 794 N N . LEU A 1 101 ? 2.477 -2.967 -8.882 1.00 96.19 101 LEU A N 1
ATOM 795 C CA . LEU A 1 101 ? 2.612 -3.855 -10.039 1.00 96.19 101 LEU A CA 1
ATOM 796 C C . LEU A 1 101 ? 3.532 -5.040 -9.740 1.00 96.19 101 LEU A C 1
ATOM 798 O O . LEU A 1 101 ? 3.195 -6.172 -10.089 1.00 96.19 101 LEU A O 1
ATOM 802 N N . HIS A 1 102 ? 4.669 -4.789 -9.088 1.00 95.94 102 HIS A N 1
ATOM 803 C CA . HIS A 1 102 ? 5.645 -5.825 -8.766 1.00 95.94 102 HIS A CA 1
ATOM 804 C C . HIS A 1 102 ? 5.075 -6.882 -7.809 1.00 95.94 102 HIS A C 1
ATOM 806 O O . HIS A 1 102 ? 5.195 -8.076 -8.073 1.00 95.94 102 HIS A O 1
ATOM 812 N N . PHE A 1 103 ? 4.403 -6.453 -6.737 1.00 96.44 103 PHE A N 1
ATOM 813 C CA . PHE A 1 103 ? 3.903 -7.336 -5.678 1.00 96.44 103 PHE A CA 1
ATOM 814 C C . PHE A 1 103 ? 2.465 -7.836 -5.883 1.00 96.44 103 PHE A C 1
ATOM 816 O O . PHE A 1 103 ? 1.936 -8.563 -5.036 1.00 96.44 103 PHE A O 1
ATOM 823 N N . PHE A 1 104 ? 1.805 -7.495 -6.996 1.00 96.69 104 PHE A N 1
ATOM 824 C CA . PHE A 1 104 ? 0.428 -7.935 -7.241 1.00 96.69 104 PHE A CA 1
ATOM 825 C C . PHE A 1 104 ? 0.282 -9.460 -7.262 1.00 96.69 104 PHE A C 1
ATOM 827 O O . PHE A 1 104 ? -0.725 -9.976 -6.788 1.00 96.69 104 PHE A O 1
ATOM 834 N N . ASN A 1 105 ? 1.277 -10.196 -7.762 1.00 94.69 105 ASN A N 1
ATOM 835 C CA . ASN A 1 105 ? 1.253 -11.661 -7.750 1.00 94.69 105 ASN A CA 1
ATOM 836 C C . ASN A 1 105 ? 1.129 -12.223 -6.319 1.00 94.69 105 ASN A C 1
ATOM 838 O O . ASN A 1 105 ? 0.366 -13.159 -6.097 1.00 94.69 105 ASN A O 1
ATOM 842 N N . ILE A 1 106 ? 1.818 -11.626 -5.340 1.00 95.12 106 ILE A N 1
ATOM 843 C CA . ILE A 1 106 ? 1.730 -12.020 -3.927 1.00 95.12 106 ILE A CA 1
ATOM 844 C C . ILE A 1 106 ? 0.323 -11.750 -3.389 1.00 95.12 106 ILE A C 1
ATOM 846 O O . ILE A 1 106 ? -0.265 -12.608 -2.730 1.00 95.12 106 ILE A O 1
ATOM 850 N N . LEU A 1 107 ? -0.239 -10.579 -3.694 1.00 97.00 107 LEU A N 1
ATOM 851 C CA . LEU A 1 107 ? -1.605 -10.226 -3.298 1.00 97.00 107 LEU A CA 1
ATOM 852 C C . LEU A 1 107 ? -2.635 -11.173 -3.929 1.00 97.00 107 LEU A C 1
ATOM 854 O O . LEU A 1 107 ? -3.567 -11.617 -3.259 1.00 97.00 107 LEU A O 1
ATOM 858 N N . GLN A 1 108 ? -2.443 -11.531 -5.197 1.00 96.69 108 GLN A N 1
ATOM 859 C CA . GLN A 1 108 ? -3.319 -12.439 -5.928 1.00 96.69 108 GLN A CA 1
ATOM 860 C C . GLN A 1 108 ? -3.298 -13.852 -5.342 1.00 96.69 108 GLN A C 1
ATOM 862 O O . GLN A 1 108 ? -4.361 -14.438 -5.142 1.00 96.69 108 GLN A O 1
ATOM 867 N N . LEU A 1 109 ? -2.117 -14.379 -4.998 1.00 96.62 109 LEU A N 1
ATOM 868 C CA . LEU A 1 109 ? -1.982 -15.674 -4.317 1.00 96.62 109 LEU A CA 1
ATOM 869 C C . LEU A 1 109 ? -2.688 -15.693 -2.955 1.00 96.62 109 LEU A C 1
ATOM 871 O O . LEU A 1 109 ? -3.173 -16.734 -2.524 1.00 96.62 109 LEU A O 1
ATOM 875 N N . ARG A 1 110 ? -2.795 -14.533 -2.299 1.00 96.00 110 ARG A N 1
ATOM 876 C CA . ARG A 1 110 ? -3.558 -14.357 -1.054 1.00 96.00 110 ARG A CA 1
ATOM 877 C C . ARG A 1 110 ? -5.052 -14.123 -1.279 1.00 96.00 110 ARG A C 1
ATOM 879 O O . ARG A 1 110 ? -5.805 -14.007 -0.319 1.00 96.00 110 ARG A O 1
ATOM 886 N N . GLY A 1 111 ? -5.501 -14.103 -2.532 1.00 97.44 111 GLY A N 1
ATOM 887 C CA . GLY A 1 111 ? -6.909 -14.044 -2.899 1.00 97.44 111 GLY A CA 1
ATOM 888 C C . GLY A 1 111 ? -7.420 -12.662 -3.303 1.00 97.44 111 GLY A C 1
ATOM 889 O O . GLY A 1 111 ? -8.639 -12.506 -3.429 1.00 97.44 111 GLY A O 1
ATOM 890 N N . LEU A 1 112 ? -6.540 -11.680 -3.524 1.00 98.19 112 LEU A N 1
ATOM 891 C CA . LEU A 1 112 ? -6.925 -10.403 -4.120 1.00 98.19 112 LEU A CA 1
ATOM 892 C C . LEU A 1 112 ? -7.261 -10.607 -5.605 1.00 98.19 112 LEU A C 1
ATOM 894 O O . LEU A 1 112 ? -6.483 -11.181 -6.362 1.00 98.19 112 LEU A O 1
ATOM 898 N N . GLN A 1 113 ? -8.417 -10.115 -6.038 1.00 97.88 113 GLN A N 1
ATOM 899 C CA . GLN A 1 113 ? -8.890 -10.260 -7.417 1.00 97.88 113 GLN A CA 1
ATOM 900 C C . GLN A 1 113 ? -8.659 -8.985 -8.226 1.00 97.88 113 GLN A C 1
ATOM 902 O O . GLN A 1 113 ? -8.269 -9.037 -9.391 1.00 97.88 113 GLN A O 1
ATOM 907 N N . GLU A 1 114 ? -8.870 -7.826 -7.603 1.00 98.19 114 GLU A N 1
ATOM 908 C CA . GLU A 1 114 ? -8.780 -6.536 -8.274 1.00 98.19 114 GLU A CA 1
ATOM 909 C C . GLU A 1 114 ? -7.876 -5.570 -7.512 1.00 98.19 114 GLU A C 1
ATOM 911 O O . GLU A 1 114 ? -8.195 -5.145 -6.404 1.00 98.19 114 GLU A O 1
ATOM 916 N N . LEU A 1 115 ? -6.790 -5.147 -8.153 1.00 98.06 115 LEU A N 1
ATOM 917 C CA . LEU A 1 115 ? -5.976 -4.020 -7.705 1.00 98.06 115 LEU A CA 1
ATOM 918 C C . LEU A 1 115 ? -6.163 -2.841 -8.661 1.00 98.06 115 LEU A C 1
ATOM 920 O O . LEU A 1 115 ? -6.041 -3.002 -9.883 1.00 98.06 115 LEU A O 1
ATOM 924 N N . ARG A 1 116 ? -6.488 -1.668 -8.115 1.00 97.81 116 ARG A N 1
ATOM 925 C CA . ARG A 1 116 ? -6.637 -0.418 -8.867 1.00 97.81 116 ARG A CA 1
ATOM 926 C C . ARG A 1 116 ? -5.854 0.709 -8.211 1.00 97.81 116 ARG A C 1
ATOM 928 O O . ARG A 1 116 ? -5.749 0.743 -6.990 1.00 97.81 116 ARG A O 1
ATOM 935 N N . ILE A 1 117 ? -5.408 1.666 -9.016 1.00 96.25 117 ILE A N 1
ATOM 936 C CA . ILE A 1 117 ? -4.834 2.919 -8.525 1.00 96.25 117 ILE A CA 1
ATOM 937 C C . ILE A 1 117 ? -5.653 4.116 -8.991 1.00 96.25 117 ILE A C 1
ATOM 939 O O . ILE A 1 117 ? -6.147 4.1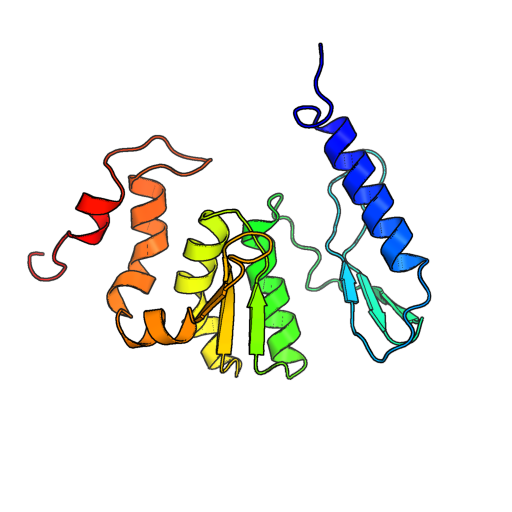37 -10.123 1.00 96.25 117 ILE A O 1
ATOM 943 N N . ARG A 1 118 ? -5.849 5.096 -8.109 1.00 95.62 118 ARG A N 1
ATOM 944 C CA . ARG A 1 118 ? -6.536 6.345 -8.445 1.00 95.62 118 ARG A CA 1
ATOM 945 C C . ARG A 1 118 ? -5.562 7.297 -9.134 1.00 95.62 118 ARG A C 1
ATOM 947 O O . ARG A 1 118 ? -4.597 7.727 -8.522 1.00 95.62 118 ARG A O 1
ATOM 954 N N . ALA A 1 119 ? -5.874 7.694 -10.361 1.00 91.94 119 ALA A N 1
ATOM 955 C CA . ALA A 1 119 ? -5.131 8.699 -11.115 1.00 91.94 119 ALA A CA 1
ATOM 956 C C . ALA A 1 119 ? -6.018 9.908 -11.441 1.00 91.94 119 ALA A C 1
ATOM 958 O O . ALA A 1 119 ? -7.232 9.772 -11.581 1.00 91.94 119 ALA A O 1
ATOM 959 N N . GLY A 1 120 ? -5.408 11.081 -11.618 1.00 89.19 120 GLY A N 1
ATOM 960 C CA . GLY A 1 120 ? -6.121 12.328 -11.915 1.00 89.19 120 GLY A CA 1
ATOM 961 C C . GLY A 1 120 ? -6.796 12.971 -10.697 1.00 89.19 120 GLY A C 1
ATOM 962 O O . GLY A 1 120 ? -6.926 12.374 -9.625 1.00 89.19 120 GLY A O 1
ATOM 963 N N . ILE A 1 121 ? -7.225 14.220 -10.872 1.00 87.88 121 ILE A N 1
ATOM 964 C CA . ILE A 1 121 ? -7.805 15.073 -9.826 1.00 87.88 121 ILE A CA 1
ATOM 965 C C . ILE A 1 121 ? -9.145 15.635 -10.322 1.00 87.88 121 ILE A C 1
ATOM 967 O O . ILE A 1 121 ? -9.280 15.993 -11.498 1.00 87.88 121 ILE A O 1
ATOM 971 N N . GLY A 1 122 ? -10.138 15.708 -9.431 1.00 89.25 122 GLY A N 1
ATOM 972 C CA . GLY A 1 122 ? -11.465 16.249 -9.731 1.00 89.25 122 GLY A CA 1
ATOM 973 C C . GLY A 1 122 ? -12.150 15.488 -10.866 1.00 89.25 122 GLY A C 1
ATOM 974 O O . GLY A 1 122 ? -12.229 14.263 -10.846 1.00 89.25 122 GLY A O 1
ATOM 975 N N . ASN A 1 123 ? -12.584 16.208 -11.900 1.00 90.38 123 ASN A N 1
ATOM 976 C CA . ASN A 1 123 ? -13.307 15.626 -13.037 1.00 90.38 123 ASN A CA 1
ATOM 977 C C . ASN A 1 123 ? -12.455 14.675 -13.901 1.00 90.38 123 ASN A C 1
ATOM 979 O O . ASN A 1 123 ? -12.996 13.964 -14.739 1.00 90.38 123 ASN A O 1
ATOM 983 N N . SER A 1 124 ? -11.131 14.648 -13.707 1.00 91.12 124 SER A N 1
ATOM 984 C CA . SER A 1 124 ? -10.216 13.734 -14.411 1.00 91.12 124 SER A CA 1
ATOM 985 C C . SER A 1 124 ? -9.895 12.456 -13.625 1.00 91.12 124 SER A C 1
ATOM 987 O O . SER A 1 124 ? -9.052 11.658 -14.060 1.00 91.12 124 SER A O 1
ATOM 989 N N . THR A 1 125 ? -10.519 12.266 -12.455 1.00 93.56 125 THR A N 1
ATOM 990 C CA . THR A 1 125 ? -10.284 11.092 -11.614 1.00 93.56 125 THR A CA 1
ATOM 991 C C . THR A 1 125 ? -10.728 9.817 -12.324 1.00 93.56 125 THR A C 1
ATOM 993 O O . THR A 1 125 ? -11.872 9.667 -12.746 1.00 93.56 125 THR A O 1
ATOM 996 N N . ARG A 1 126 ? -9.799 8.869 -12.426 1.00 94.94 126 ARG A N 1
ATOM 997 C CA . ARG A 1 126 ? -9.992 7.551 -13.031 1.00 94.94 126 ARG A CA 1
ATOM 998 C C . ARG A 1 126 ? -9.285 6.486 -12.207 1.00 94.94 126 ARG A C 1
ATOM 1000 O O . ARG A 1 126 ? -8.297 6.770 -11.532 1.00 94.94 126 ARG A O 1
ATOM 1007 N N . TYR A 1 127 ? -9.763 5.250 -12.297 1.00 96.19 127 TYR A N 1
ATOM 1008 C CA . TYR A 1 127 ? -9.151 4.115 -11.614 1.00 96.19 127 TYR A CA 1
ATOM 1009 C C . TYR A 1 127 ? -8.474 3.192 -12.621 1.00 96.19 127 TYR A C 1
ATOM 1011 O O . TYR A 1 127 ? -9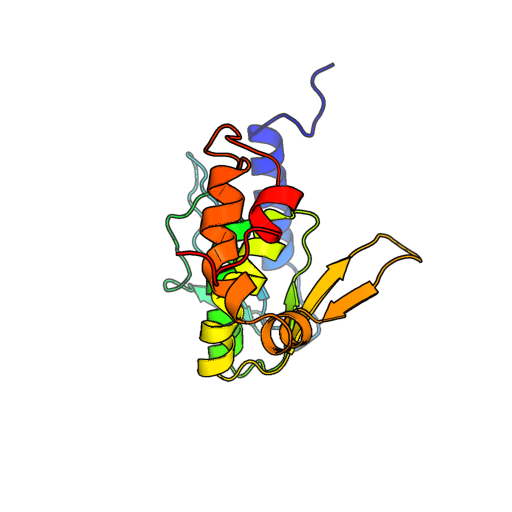.141 2.534 -13.419 1.00 96.19 127 TYR A O 1
ATOM 1019 N N . ILE A 1 128 ? -7.147 3.143 -12.579 1.00 95.81 128 ILE A N 1
ATOM 1020 C CA . ILE A 1 128 ? -6.340 2.341 -13.496 1.00 95.81 128 ILE A CA 1
ATOM 1021 C C . ILE A 1 128 ? -6.277 0.900 -12.957 1.00 95.81 128 ILE A C 1
ATOM 1023 O O . ILE A 1 128 ? -5.841 0.697 -11.821 1.00 95.81 128 ILE A O 1
ATOM 1027 N N . PRO A 1 129 ? -6.724 -0.115 -13.722 1.00 97.00 129 PRO A N 1
ATOM 1028 C CA . PRO A 1 129 ? -6.767 -1.502 -13.268 1.00 97.00 129 PRO A CA 1
ATOM 1029 C C . PRO A 1 129 ? -5.398 -2.188 -13.392 1.00 97.00 129 PRO A C 1
ATOM 1031 O O . PRO A 1 129 ? -5.126 -2.869 -14.380 1.00 97.00 129 PRO A O 1
ATOM 1034 N N . LEU A 1 130 ? -4.549 -2.052 -12.369 1.00 96.50 130 LEU A N 1
ATOM 1035 C CA . LEU A 1 130 ? -3.202 -2.644 -12.350 1.00 96.50 130 LEU A CA 1
ATOM 1036 C C . LEU A 1 130 ? -3.219 -4.171 -12.523 1.00 96.50 130 LEU A C 1
ATOM 1038 O O . LEU A 1 130 ? -2.381 -4.712 -13.237 1.00 96.50 130 LEU A O 1
ATOM 1042 N N . HIS A 1 131 ? -4.228 -4.855 -11.978 1.00 96.50 131 HIS A N 1
ATOM 1043 C CA . HIS A 1 131 ? -4.413 -6.303 -12.155 1.00 96.50 131 HIS A CA 1
ATOM 1044 C C . HIS A 1 131 ? -4.535 -6.754 -13.624 1.00 96.50 131 HIS A C 1
ATOM 1046 O O . HIS A 1 131 ? -4.222 -7.894 -13.943 1.00 96.50 131 HIS A O 1
ATOM 1052 N N . LYS A 1 132 ? -4.980 -5.883 -14.543 1.00 96.88 132 LYS A N 1
ATOM 1053 C CA . LYS A 1 132 ? -5.004 -6.195 -15.985 1.00 96.88 132 LYS A CA 1
ATOM 1054 C C . LYS A 1 132 ? -3.636 -5.987 -16.636 1.00 96.88 132 LYS A C 1
ATOM 1056 O O . LYS A 1 132 ? -3.272 -6.693 -17.575 1.00 96.88 132 LYS A O 1
ATOM 1061 N N . ILE A 1 133 ? -2.859 -5.025 -16.139 1.00 94.06 133 ILE A N 1
ATOM 1062 C CA . ILE A 1 133 ? -1.494 -4.768 -16.618 1.00 94.06 133 ILE A CA 1
ATOM 1063 C C . ILE A 1 133 ? -0.595 -5.957 -16.273 1.00 94.06 133 ILE A C 1
ATOM 1065 O O . ILE A 1 133 ? 0.159 -6.422 -17.120 1.00 94.06 133 ILE A O 1
ATOM 1069 N N . THR A 1 134 ? -0.722 -6.506 -15.067 1.00 93.12 134 THR A N 1
ATOM 1070 C CA . THR A 1 134 ? 0.077 -7.657 -14.617 1.00 93.12 134 THR A CA 1
ATOM 1071 C C . THR A 1 134 ? -0.233 -8.932 -15.404 1.00 93.12 134 THR A C 1
ATOM 1073 O O . THR A 1 134 ? 0.672 -9.720 -15.661 1.00 93.12 134 THR A O 1
ATOM 1076 N N . GLN A 1 135 ? -1.479 -9.105 -15.858 1.00 92.50 135 GLN A N 1
ATOM 1077 C CA . GLN A 1 135 ? -1.885 -10.207 -16.739 1.00 92.50 135 GLN A CA 1
ATOM 1078 C C . GLN A 1 135 ? -1.320 -10.067 -18.157 1.00 92.50 135 GLN A C 1
ATOM 1080 O O . GLN A 1 135 ? -0.919 -11.055 -18.763 1.00 92.50 135 GLN A O 1
ATOM 1085 N N . THR A 1 136 ? -1.279 -8.844 -18.690 1.00 92.75 136 THR A N 1
ATOM 1086 C CA . THR A 1 136 ? -0.806 -8.581 -20.061 1.00 92.75 136 THR A CA 1
ATOM 1087 C C . THR A 1 136 ? 0.712 -8.439 -20.158 1.00 92.75 136 THR A C 1
ATOM 1089 O O . THR A 1 136 ? 1.283 -8.699 -21.213 1.00 92.75 136 THR A O 1
ATOM 1092 N N . LYS A 1 137 ? 1.383 -8.032 -19.073 1.00 91.12 137 LYS A N 1
ATOM 1093 C CA . LYS A 1 137 ? 2.834 -7.789 -19.017 1.00 91.12 137 LYS A CA 1
ATOM 1094 C C . LYS A 1 137 ? 3.486 -8.412 -17.769 1.00 91.12 137 LYS A C 1
ATOM 1096 O O . LYS A 1 137 ? 4.137 -7.702 -16.996 1.00 91.12 137 LYS A O 1
ATOM 1101 N N . PRO A 1 138 ? 3.365 -9.734 -17.550 1.00 90.62 138 PRO A N 1
ATOM 1102 C CA . PRO A 1 138 ? 3.879 -10.380 -16.341 1.00 90.62 138 PRO A CA 1
ATOM 1103 C C . PRO A 1 138 ? 5.409 -10.329 -16.238 1.00 90.62 138 PRO A C 1
ATOM 1105 O O . PRO A 1 138 ? 5.943 -10.126 -15.150 1.00 90.62 138 PRO A O 1
ATOM 1108 N N . ALA A 1 139 ? 6.124 -10.470 -17.361 1.00 89.69 139 ALA A N 1
ATOM 1109 C CA . ALA A 1 139 ? 7.585 -10.384 -17.393 1.00 89.69 139 ALA A CA 1
ATOM 1110 C C . ALA A 1 139 ? 8.084 -8.996 -16.967 1.00 89.69 139 ALA A C 1
ATOM 1112 O O . ALA A 1 139 ? 9.006 -8.891 -16.162 1.00 89.69 139 ALA A O 1
ATOM 1113 N N . LEU A 1 140 ? 7.404 -7.940 -17.427 1.00 88.38 140 LEU A N 1
ATOM 1114 C CA . LEU A 1 140 ? 7.714 -6.564 -17.050 1.00 88.38 140 LEU A CA 1
ATOM 1115 C C . LEU A 1 140 ? 7.615 -6.371 -15.536 1.00 88.38 140 LEU A C 1
ATOM 1117 O O . LEU A 1 140 ? 8.534 -5.842 -14.921 1.00 88.38 140 LEU A O 1
ATOM 1121 N N . CYS A 1 141 ? 6.532 -6.855 -14.922 1.00 91.81 141 CYS A N 1
ATOM 1122 C CA . CYS A 1 141 ? 6.281 -6.680 -13.490 1.00 91.81 141 CYS A CA 1
ATOM 1123 C C . CYS A 1 141 ? 7.397 -7.274 -12.615 1.00 91.81 141 CYS A C 1
ATOM 1125 O O . CYS A 1 141 ? 7.722 -6.714 -11.569 1.00 91.81 141 CYS A O 1
ATOM 1127 N N . LYS A 1 142 ? 8.046 -8.357 -13.066 1.00 89.88 142 LYS A N 1
ATOM 1128 C CA . LYS A 1 142 ? 9.175 -8.978 -12.355 1.00 89.88 142 LYS A CA 1
ATOM 1129 C C . LYS A 1 142 ? 10.427 -8.099 -12.334 1.00 89.88 142 LYS A C 1
ATOM 1131 O O . LYS A 1 142 ? 11.166 -8.142 -11.358 1.00 89.88 142 LYS A O 1
ATOM 1136 N N . VAL A 1 143 ? 10.649 -7.298 -13.376 1.00 90.19 143 VAL A N 1
ATOM 1137 C CA . VAL A 1 143 ? 11.858 -6.469 -13.525 1.00 90.19 143 VAL A CA 1
ATOM 1138 C C . VAL A 1 143 ? 11.650 -5.007 -13.126 1.00 90.19 143 VAL A C 1
ATOM 1140 O O . VAL A 1 143 ? 12.620 -4.259 -13.073 1.00 90.19 143 VAL A O 1
ATOM 1143 N N . LEU A 1 144 ? 10.415 -4.589 -12.817 1.00 90.31 144 LEU A N 1
ATOM 1144 C CA . LEU A 1 144 ? 10.076 -3.189 -12.528 1.00 90.31 144 LEU A CA 1
ATOM 1145 C C . LEU A 1 144 ? 10.927 -2.565 -11.417 1.00 90.31 144 LEU A C 1
ATOM 1147 O O . LEU A 1 144 ? 11.365 -1.433 -11.580 1.00 90.31 144 LEU A O 1
ATOM 1151 N N . ILE A 1 145 ? 11.200 -3.292 -10.330 1.00 90.50 145 ILE A N 1
ATOM 1152 C CA . ILE A 1 145 ? 12.033 -2.784 -9.229 1.00 90.50 145 ILE A CA 1
ATOM 1153 C C . ILE A 1 145 ? 13.471 -2.552 -9.695 1.00 90.50 145 ILE A C 1
ATOM 1155 O O . ILE A 1 145 ? 14.021 -1.475 -9.481 1.00 90.50 145 ILE A O 1
ATOM 1159 N N . ALA A 1 146 ? 14.062 -3.521 -10.399 1.00 88.44 146 ALA A N 1
ATOM 1160 C CA . ALA A 1 146 ? 15.410 -3.380 -10.943 1.00 88.44 146 ALA A CA 1
ATOM 1161 C C . ALA A 1 146 ? 15.488 -2.220 -11.946 1.00 88.44 146 ALA A C 1
ATOM 1163 O O . ALA A 1 146 ? 16.380 -1.380 -11.858 1.00 88.44 146 ALA A O 1
ATOM 1164 N N . ALA A 1 147 ? 14.518 -2.124 -12.858 1.00 87.88 147 ALA A N 1
ATOM 1165 C CA . ALA A 1 147 ? 14.432 -1.029 -13.817 1.00 87.88 147 ALA A CA 1
ATOM 1166 C C . ALA A 1 147 ? 14.271 0.329 -13.118 1.00 87.88 147 ALA A C 1
ATOM 1168 O O . ALA A 1 147 ? 14.900 1.303 -13.525 1.00 87.88 147 ALA A O 1
ATOM 1169 N N . HIS A 1 148 ? 13.461 0.405 -12.062 1.00 87.44 148 HIS A N 1
ATOM 1170 C CA . HIS A 1 148 ? 13.248 1.623 -11.289 1.00 87.44 148 HIS A CA 1
ATOM 1171 C C . HIS A 1 148 ? 14.533 2.084 -10.591 1.00 87.44 148 HIS A C 1
ATOM 1173 O O . HIS A 1 148 ? 14.927 3.230 -10.773 1.00 87.44 148 HIS A O 1
ATOM 1179 N N . ILE A 1 149 ? 15.247 1.173 -9.925 1.00 86.81 149 ILE A N 1
ATOM 1180 C CA . ILE A 1 149 ? 16.549 1.459 -9.304 1.00 86.81 149 ILE A CA 1
ATOM 1181 C C . ILE A 1 149 ? 17.563 1.931 -10.360 1.00 86.81 149 ILE A C 1
ATOM 1183 O O . ILE A 1 149 ? 18.184 2.977 -10.217 1.00 86.81 149 ILE A O 1
ATOM 1187 N N . LEU A 1 150 ? 17.697 1.217 -11.481 1.00 86.12 150 LEU A N 1
ATOM 1188 C CA . LEU A 1 150 ? 18.673 1.565 -12.525 1.00 86.12 150 LEU A CA 1
ATOM 1189 C C . LEU A 1 150 ? 18.366 2.888 -13.239 1.00 86.12 150 LEU A C 1
ATOM 1191 O O . LEU A 1 150 ? 19.254 3.508 -13.826 1.00 86.12 150 LEU A O 1
ATOM 1195 N N . THR A 1 151 ? 17.113 3.333 -13.215 1.00 84.44 151 THR A N 1
ATOM 1196 C CA . THR A 1 151 ? 16.680 4.560 -13.900 1.00 84.44 151 THR A CA 1
ATOM 1197 C C . THR A 1 151 ? 16.458 5.734 -12.953 1.00 84.44 151 THR A C 1
ATOM 1199 O O . THR A 1 151 ? 16.030 6.805 -13.392 1.00 84.44 151 THR A O 1
ATOM 1202 N N . GLY A 1 152 ? 16.843 5.552 -11.689 1.00 79.12 152 GLY A N 1
ATOM 1203 C CA . GLY A 1 152 ? 16.725 6.518 -10.611 1.00 79.12 152 GLY A CA 1
ATOM 1204 C C . GLY A 1 152 ? 15.480 6.276 -9.757 1.00 79.12 152 GLY A C 1
ATOM 1205 O O . GLY A 1 152 ? 14.353 6.256 -10.264 1.00 79.12 152 GLY A O 1
ATOM 1206 N N . CYS A 1 153 ? 15.725 6.158 -8.455 1.00 81.44 153 CYS A N 1
ATOM 1207 C CA . CYS A 1 153 ? 14.748 6.220 -7.368 1.00 81.44 153 CYS A CA 1
ATOM 1208 C C . CYS A 1 153 ? 15.291 7.149 -6.271 1.00 81.44 153 CYS A C 1
ATOM 1210 O O . CYS A 1 153 ? 16.414 7.645 -6.389 1.00 81.44 153 CYS A O 1
ATOM 1212 N N . ASP A 1 154 ? 14.555 7.336 -5.180 1.00 75.62 154 ASP A N 1
ATOM 1213 C CA . ASP A 1 154 ? 14.967 8.229 -4.087 1.00 75.62 154 ASP A CA 1
ATOM 1214 C C . ASP A 1 154 ? 16.319 7.853 -3.448 1.00 75.62 154 ASP A C 1
ATOM 1216 O O . ASP A 1 154 ? 17.026 8.708 -2.913 1.00 75.62 154 ASP A O 1
ATOM 1220 N N . MET A 1 155 ? 16.748 6.596 -3.599 1.00 75.44 155 MET A N 1
ATOM 1221 C CA . MET A 1 155 ? 18.012 6.085 -3.060 1.00 75.44 155 MET A CA 1
ATOM 1222 C C . MET A 1 155 ? 19.169 6.043 -4.067 1.00 75.44 155 MET A C 1
ATOM 1224 O O . MET A 1 155 ? 20.317 5.845 -3.667 1.00 75.44 155 MET A O 1
ATOM 1228 N N . THR A 1 156 ? 18.910 6.173 -5.373 1.00 80.31 156 THR A N 1
ATOM 1229 C CA . THR A 1 156 ? 19.935 5.947 -6.407 1.00 80.31 156 THR A CA 1
ATOM 1230 C C . THR A 1 156 ? 19.879 6.967 -7.536 1.00 80.31 156 THR A C 1
ATOM 1232 O O . THR A 1 156 ? 18.822 7.374 -8.009 1.00 80.31 156 THR A O 1
ATOM 1235 N N . SER A 1 157 ? 21.057 7.371 -8.016 1.00 80.12 157 SER A N 1
ATOM 1236 C CA . SER A 1 157 ? 21.156 8.178 -9.235 1.00 80.12 157 SER A CA 1
ATOM 1237 C C . SER A 1 157 ? 20.820 7.342 -10.472 1.00 80.12 157 SER A C 1
ATOM 1239 O O . SER A 1 157 ? 21.095 6.146 -10.522 1.00 80.12 157 SER A O 1
ATOM 1241 N N . LYS A 1 158 ? 20.267 7.986 -11.504 1.00 83.44 158 LYS A N 1
ATOM 1242 C CA . LYS A 1 158 ? 19.917 7.311 -12.760 1.00 83.44 158 LYS A CA 1
ATOM 1243 C C . LYS A 1 158 ? 21.163 6.872 -13.541 1.00 83.44 158 LYS A C 1
ATOM 1245 O O . LYS A 1 158 ? 22.052 7.684 -13.794 1.00 83.44 158 LYS A O 1
ATOM 1250 N N . VAL A 1 159 ? 21.178 5.621 -13.999 1.00 80.62 159 VAL A N 1
ATOM 1251 C CA . VAL A 1 159 ? 22.132 5.115 -15.005 1.00 80.62 159 VAL A CA 1
ATOM 1252 C C . VAL A 1 159 ? 21.597 5.378 -16.417 1.00 80.62 159 VAL A C 1
ATOM 1254 O O . VAL A 1 159 ? 22.346 5.732 -17.322 1.00 80.62 159 VAL A O 1
ATOM 1257 N N . GLY A 1 160 ? 20.278 5.267 -16.598 1.00 80.25 160 GLY A N 1
ATOM 1258 C CA . GLY A 1 160 ? 19.573 5.523 -17.857 1.00 80.25 160 GLY A CA 1
ATOM 1259 C C . GLY A 1 160 ? 18.142 6.009 -17.625 1.00 80.25 160 GLY A C 1
ATOM 1260 O O . GLY A 1 160 ? 17.741 6.275 -16.496 1.00 80.25 160 GLY A O 1
ATOM 1261 N N . THR A 1 161 ? 17.346 6.157 -18.685 1.00 81.62 161 THR A N 1
ATOM 1262 C CA . THR A 1 161 ? 15.933 6.559 -18.560 1.00 81.62 161 THR A CA 1
ATOM 1263 C C . THR A 1 161 ? 14.997 5.346 -18.510 1.00 81.62 161 THR A C 1
ATOM 1265 O O . THR A 1 161 ? 15.335 4.259 -18.981 1.00 81.62 161 THR A O 1
ATOM 1268 N N . LYS A 1 162 ? 13.793 5.532 -17.944 1.00 76.31 162 LYS A N 1
ATOM 1269 C CA . LYS A 1 162 ? 12.776 4.472 -17.790 1.00 76.31 162 LYS A CA 1
ATOM 1270 C C . LYS A 1 162 ? 12.396 3.818 -19.125 1.00 76.31 162 LYS A C 1
ATOM 1272 O O . LYS A 1 162 ? 12.269 2.605 -19.192 1.00 76.31 162 LYS A O 1
ATOM 1277 N N . LEU A 1 163 ? 12.256 4.594 -20.201 1.00 77.56 163 LEU A N 1
ATOM 1278 C CA . LEU A 1 163 ? 11.799 4.071 -21.494 1.00 77.56 163 LEU A CA 1
ATOM 1279 C C . LEU A 1 163 ? 12.771 3.040 -22.119 1.00 77.56 163 LEU A C 1
ATOM 1281 O O . LEU A 1 163 ? 12.318 1.939 -22.420 1.00 77.56 163 LEU A O 1
ATOM 1285 N N . PRO A 1 164 ? 14.082 3.317 -22.265 1.00 78.12 164 PRO A N 1
ATOM 1286 C CA . PRO A 1 164 ? 15.068 2.314 -22.665 1.00 78.12 164 PRO A CA 1
ATOM 1287 C C . PRO A 1 164 ? 15.074 1.072 -21.775 1.00 78.12 164 PRO A C 1
ATOM 1289 O O . PRO A 1 164 ? 15.072 -0.034 -22.299 1.00 78.12 164 PRO A O 1
ATOM 1292 N N . ALA A 1 165 ? 15.018 1.238 -20.448 1.00 75.75 165 ALA A N 1
ATOM 1293 C CA . ALA A 1 165 ? 15.039 0.106 -19.520 1.00 75.75 165 ALA A CA 1
ATOM 1294 C C . ALA A 1 165 ? 13.833 -0.831 -19.699 1.00 75.75 165 ALA A C 1
ATOM 1296 O O . ALA A 1 165 ? 13.976 -2.045 -19.600 1.00 75.75 165 ALA A O 1
ATOM 1297 N N . LEU A 1 166 ? 12.654 -0.278 -20.003 1.00 73.50 166 LEU A N 1
ATOM 1298 C CA . LEU A 1 166 ? 11.436 -1.057 -20.256 1.00 73.50 166 LEU A CA 1
ATOM 1299 C C . LEU A 1 166 ? 11.394 -1.671 -21.668 1.00 73.50 166 LEU A C 1
ATOM 1301 O O . LEU A 1 166 ? 10.593 -2.573 -21.903 1.00 73.50 166 LEU A O 1
ATOM 1305 N N . ASN A 1 167 ? 12.233 -1.190 -22.590 1.00 74.88 167 ASN A N 1
ATOM 1306 C CA . ASN A 1 167 ? 12.338 -1.678 -23.968 1.00 74.88 167 ASN A CA 1
ATOM 1307 C C . ASN A 1 167 ? 13.482 -2.685 -24.171 1.00 74.88 167 ASN A C 1
ATOM 1309 O O . ASN A 1 167 ? 13.651 -3.180 -25.286 1.00 74.88 167 ASN A O 1
ATOM 1313 N N . LEU A 1 168 ? 14.266 -2.994 -23.132 1.00 66.81 168 LEU A N 1
ATOM 1314 C CA . LEU A 1 168 ? 15.265 -4.057 -23.194 1.00 66.81 168 LEU A CA 1
ATOM 1315 C C . LEU A 1 168 ? 14.549 -5.388 -23.442 1.00 66.81 168 LEU A C 1
ATOM 1317 O O . LEU A 1 168 ? 13.775 -5.870 -22.614 1.00 66.81 168 LEU A O 1
ATOM 1321 N N . CYS A 1 169 ? 14.774 -5.953 -24.625 1.00 55.59 169 CYS A N 1
ATOM 1322 C CA . CYS A 1 169 ? 14.195 -7.227 -25.011 1.00 55.59 169 CYS A CA 1
ATOM 1323 C C . CYS A 1 169 ? 14.867 -8.330 -24.184 1.00 55.59 169 CYS A C 1
ATOM 1325 O O . CYS A 1 169 ? 16.078 -8.519 -24.276 1.00 55.59 169 CYS A O 1
ATOM 1327 N N . LEU A 1 170 ? 14.085 -9.056 -23.378 1.00 55.00 170 LEU A N 1
ATOM 1328 C CA . LEU A 1 170 ? 14.585 -10.167 -22.555 1.00 55.00 170 LEU A CA 1
ATOM 1329 C C . LEU A 1 170 ? 15.114 -11.347 -23.394 1.00 55.00 170 LEU A C 1
ATOM 1331 O O . LEU A 1 170 ? 15.729 -12.243 -22.839 1.00 55.00 170 LEU A O 1
ATOM 1335 N N . GLU A 1 171 ? 14.887 -11.351 -24.710 1.00 48.72 171 GLU A N 1
ATOM 1336 C CA . GLU A 1 171 ? 15.270 -12.437 -25.627 1.00 48.72 171 GLU A CA 1
ATOM 1337 C C . GLU A 1 171 ? 16.704 -12.324 -26.180 1.00 48.72 171 GLU A C 1
ATOM 1339 O O . GLU A 1 171 ? 17.078 -13.088 -27.066 1.00 48.72 171 GLU A O 1
ATOM 1344 N N . GLN A 1 172 ? 17.515 -11.374 -25.701 1.00 43.53 172 GLN A N 1
ATOM 1345 C CA . GLN A 1 172 ? 18.878 -11.148 -26.211 1.00 43.53 172 GLN A CA 1
ATOM 1346 C C . GLN A 1 172 ? 20.009 -11.533 -25.242 1.00 43.53 172 GLN A C 1
ATOM 1348 O O . GLN A 1 172 ? 21.168 -11.251 -25.545 1.00 43.53 172 GLN A O 1
ATOM 1353 N N . TYR A 1 173 ? 19.700 -12.196 -24.121 1.00 40.88 173 TYR A N 1
ATOM 1354 C CA . TYR A 1 173 ? 20.691 -12.705 -23.164 1.00 40.88 173 TYR A CA 1
ATOM 1355 C C . TYR A 1 173 ? 20.345 -14.105 -22.664 1.00 40.88 173 TYR A C 1
ATOM 1357 O O . TYR A 1 173 ? 19.167 -14.322 -22.302 1.00 40.88 173 TYR A O 1
#

Secondary structure (DSSP, 8-state):
---STT-HHHHHHHHHHHHHHHHHS--SS---EEE--B--SS--B--EEEETTEEEE-GGG------HHHHHHHHHHHHHHTT--EEEE--S-HHHHHHHHHHHHHHHHTT--EEEEEESSGGG-EEE-HHHHHHH-HHHHHHHHHHHHHT-BTTB--SS-HHHHHH--GGG-